Protein AF-A0A6I3DH84-F1 (afdb_monomer_lite)

Radius of gyration: 15.91 Å; chains: 1; bounding box: 36×20×44 Å

Secondary structure (DSSP, 8-state):
---THHHHHHHHHHHHHHHHHTTTT-GGG-SSTT-TTS--HHHHHHHHHHHHHHHHHHHHHHHHHHHHHHHH-

Sequence (73 aa):
MNNNSAAMLATVALAGLGALLLGFFDVGSCVVPDAEGFTTCQDIAHQRTWAAWILGIVAVAGFSVSIIRKRRR

Foldseek 3Di:
DDCCVLVVQLVVLVVQLVCLVVCVLPLVVDPDAPDPPDDGSVVSVVCSVVSNVVSVCSNVVSVVVVVVVVVVD

pLDDT: mean 83.83, std 9.55, range [40.75, 94.75]

Structure (mmCIF, N/CA/C/O backbone):
data_AF-A0A6I3DH84-F1
#
_entry.id   AF-A0A6I3DH84-F1
#
loop_
_atom_site.group_PDB
_atom_site.id
_atom_site.type_symbol
_atom_site.label_atom_id
_atom_site.label_alt_id
_atom_site.label_comp_id
_atom_site.label_asym_id
_atom_site.label_entity_id
_atom_site.label_seq_id
_atom_site.pdbx_PDB_ins_code
_atom_site.Cartn_x
_atom_site.Cartn_y
_atom_site.Cartn_z
_atom_site.occupancy
_atom_site.B_iso_or_equiv
_atom_site.auth_seq_id
_atom_site.auth_comp_id
_atom_site.auth_asym_id
_atom_site.auth_atom_id
_atom_site.pdbx_PDB_model_num
ATOM 1 N N . MET A 1 1 ? -9.331 13.663 24.596 1.00 40.75 1 MET A N 1
ATOM 2 C CA . MET A 1 1 ? -9.217 14.284 23.255 1.00 40.75 1 MET A CA 1
ATOM 3 C C . MET A 1 1 ? -9.756 13.329 22.195 1.00 40.75 1 MET A C 1
ATOM 5 O O . MET A 1 1 ? -9.385 12.162 22.216 1.00 40.75 1 MET A O 1
ATOM 9 N N . ASN A 1 2 ? -10.659 13.784 21.318 1.00 55.78 2 ASN A N 1
ATOM 10 C CA . ASN A 1 2 ? -11.146 12.993 20.181 1.00 55.78 2 ASN A CA 1
ATOM 11 C C . ASN A 1 2 ? -10.067 12.995 19.089 1.00 55.78 2 ASN A C 1
ATOM 13 O O . ASN A 1 2 ? -9.663 14.053 18.620 1.00 55.78 2 ASN A O 1
ATOM 17 N N . ASN A 1 3 ? -9.549 11.827 18.736 1.00 62.75 3 ASN A N 1
ATOM 18 C CA . ASN A 1 3 ? -8.466 11.652 17.774 1.00 62.75 3 ASN A CA 1
ATOM 19 C C . ASN A 1 3 ? -9.036 11.318 16.392 1.00 62.75 3 ASN A C 1
ATOM 21 O O . ASN A 1 3 ? -9.145 10.159 15.995 1.00 62.75 3 ASN A O 1
ATOM 25 N N . ASN A 1 4 ? -9.366 12.380 15.658 1.00 69.19 4 ASN A N 1
ATOM 26 C CA . ASN A 1 4 ? -9.893 12.357 14.287 1.00 69.19 4 ASN A CA 1
ATOM 27 C C . ASN A 1 4 ? -8.847 11.858 13.268 1.00 69.19 4 ASN A C 1
ATOM 29 O O . ASN A 1 4 ? -9.187 11.472 12.152 1.00 69.19 4 ASN A O 1
ATOM 33 N N . SER A 1 5 ? -7.569 11.857 13.664 1.00 81.25 5 SER A N 1
ATOM 34 C CA . SER A 1 5 ? -6.421 11.496 12.826 1.00 81.25 5 SER A CA 1
ATOM 35 C C . SER A 1 5 ? -6.525 10.080 12.240 1.00 81.25 5 SER A C 1
ATOM 37 O O . SER A 1 5 ? -6.172 9.878 11.084 1.00 81.25 5 SER A O 1
ATOM 39 N N . ALA A 1 6 ? -7.112 9.118 12.966 1.00 83.31 6 ALA A N 1
ATOM 40 C CA . ALA A 1 6 ? -7.269 7.746 12.470 1.00 83.31 6 ALA A CA 1
ATOM 41 C C . ALA A 1 6 ? -8.224 7.644 11.265 1.00 83.31 6 ALA A C 1
ATOM 43 O O . ALA A 1 6 ? -7.965 6.883 10.337 1.00 83.31 6 ALA A O 1
ATOM 44 N N . ALA A 1 7 ? -9.306 8.429 11.250 1.00 84.94 7 ALA A N 1
ATOM 45 C CA . ALA A 1 7 ? -10.239 8.462 10.123 1.00 84.94 7 ALA A CA 1
ATOM 46 C C . ALA A 1 7 ? -9.631 9.179 8.904 1.00 84.94 7 ALA A C 1
ATOM 48 O O . ALA A 1 7 ? -9.854 8.776 7.763 1.00 84.94 7 ALA A O 1
ATOM 49 N N . MET A 1 8 ? -8.815 10.209 9.139 1.00 90.00 8 MET A N 1
ATOM 50 C CA . MET A 1 8 ? -8.078 10.896 8.076 1.00 90.00 8 MET A CA 1
ATOM 51 C C . MET A 1 8 ? -7.036 9.973 7.426 1.00 90.00 8 MET A C 1
ATOM 53 O O . MET A 1 8 ? -6.983 9.862 6.208 1.00 90.00 8 MET A O 1
ATOM 57 N N . LEU A 1 9 ? -6.263 9.233 8.223 1.00 89.75 9 LEU A N 1
ATOM 58 C CA . LEU A 1 9 ? -5.308 8.254 7.695 1.00 89.75 9 LEU A CA 1
ATOM 59 C C . LEU A 1 9 ? -6.004 7.128 6.921 1.00 89.75 9 LEU A C 1
ATOM 61 O O . LEU A 1 9 ? -5.538 6.741 5.852 1.00 89.75 9 LEU A O 1
ATOM 65 N N . ALA A 1 10 ? -7.147 6.644 7.415 1.00 89.88 10 ALA A N 1
ATOM 66 C CA . ALA A 1 10 ? -7.923 5.611 6.733 1.00 89.88 10 ALA A CA 1
ATOM 67 C C . ALA A 1 10 ? -8.430 6.066 5.357 1.00 89.88 10 ALA A C 1
ATOM 69 O O . ALA A 1 10 ? -8.404 5.294 4.403 1.00 89.88 10 ALA A O 1
ATOM 70 N N . THR A 1 11 ? -8.872 7.321 5.243 1.00 91.06 11 THR A N 1
ATOM 71 C CA . THR A 1 11 ? -9.362 7.878 3.972 1.00 91.06 11 THR A CA 1
ATOM 72 C C . THR A 1 11 ? -8.237 8.094 2.962 1.00 91.06 11 THR A C 1
ATOM 74 O O . THR A 1 11 ? -8.409 7.739 1.798 1.00 91.06 11 THR A O 1
ATOM 77 N N . VAL A 1 12 ? -7.063 8.569 3.393 1.00 92.88 12 VAL A N 1
ATOM 78 C CA . VAL A 1 12 ? -5.870 8.656 2.527 1.00 92.88 12 VAL A CA 1
ATOM 79 C C . VAL A 1 12 ? -5.427 7.266 2.060 1.00 92.88 12 VAL A C 1
ATOM 81 O O . VAL A 1 12 ? -5.168 7.068 0.874 1.00 92.88 12 VAL A O 1
ATOM 84 N N . ALA A 1 13 ? -5.400 6.281 2.963 1.00 92.06 13 ALA A N 1
ATOM 85 C CA . ALA A 1 13 ? -5.051 4.907 2.612 1.00 92.06 13 ALA A CA 1
ATOM 86 C C . ALA A 1 13 ? -6.040 4.298 1.602 1.00 92.06 13 ALA A C 1
ATOM 88 O O . ALA A 1 13 ? -5.632 3.640 0.646 1.00 92.06 13 ALA A O 1
ATOM 89 N N . LEU A 1 14 ? -7.336 4.577 1.768 1.00 91.62 14 LEU A N 1
ATOM 90 C CA . LEU A 1 14 ? -8.383 4.130 0.852 1.00 91.62 14 LEU A CA 1
ATOM 91 C C . LEU A 1 14 ? -8.263 4.783 -0.534 1.00 91.62 14 LEU A C 1
ATOM 93 O O . LEU A 1 14 ? -8.436 4.097 -1.539 1.00 91.62 14 LEU A O 1
ATOM 97 N N . ALA A 1 15 ? -7.899 6.066 -0.609 1.00 94.44 15 ALA A N 1
ATOM 98 C CA . ALA A 1 15 ? -7.601 6.726 -1.882 1.00 94.44 15 ALA A CA 1
ATOM 99 C C . ALA A 1 15 ? -6.389 6.086 -2.588 1.00 94.44 15 ALA A C 1
ATOM 101 O O . ALA A 1 15 ? -6.447 5.820 -3.789 1.00 94.44 15 ALA A O 1
ATOM 102 N N . GLY A 1 16 ? -5.327 5.764 -1.840 1.00 91.19 16 GLY A N 1
ATOM 103 C CA . GLY A 1 16 ? -4.160 5.046 -2.364 1.00 91.19 16 GLY A CA 1
ATOM 104 C C . GLY A 1 16 ? -4.504 3.656 -2.912 1.00 91.19 16 GLY A C 1
ATOM 105 O O . GLY A 1 16 ? -4.051 3.293 -3.997 1.00 91.19 16 GLY A O 1
ATOM 106 N N . LEU A 1 17 ? -5.364 2.901 -2.217 1.00 92.25 17 LEU A N 1
ATOM 107 C CA . LEU A 1 17 ? -5.890 1.625 -2.724 1.00 92.25 17 LEU A CA 1
ATOM 108 C C . LEU A 1 17 ? -6.687 1.806 -4.014 1.00 92.25 17 LEU A C 1
ATOM 110 O O . LEU A 1 17 ? -6.526 1.017 -4.940 1.00 92.25 17 LEU A O 1
ATOM 114 N N . GLY A 1 18 ? -7.522 2.846 -4.090 1.00 90.81 18 GLY A N 1
ATOM 115 C CA . GLY A 1 18 ? -8.271 3.179 -5.300 1.00 90.81 18 GLY A CA 1
ATOM 116 C C . GLY A 1 18 ? -7.347 3.406 -6.496 1.00 90.81 18 GLY A C 1
ATOM 117 O O . GLY A 1 18 ? -7.544 2.803 -7.547 1.00 90.81 18 GLY A O 1
ATOM 118 N N . ALA A 1 19 ? -6.285 4.193 -6.318 1.00 89.50 19 ALA A N 1
ATOM 119 C CA . ALA A 1 19 ? -5.282 4.408 -7.359 1.00 89.50 19 ALA A CA 1
ATOM 120 C C . ALA A 1 19 ? -4.581 3.100 -7.781 1.00 89.50 19 ALA A C 1
ATOM 122 O O . ALA A 1 19 ? -4.387 2.859 -8.974 1.00 89.50 19 ALA A O 1
ATOM 123 N N . LEU A 1 20 ? -4.262 2.210 -6.831 1.00 87.38 20 LEU A N 1
ATOM 124 C CA . LEU A 1 20 ? -3.721 0.885 -7.151 1.00 87.38 20 LEU A CA 1
ATOM 125 C C . LEU A 1 20 ? -4.694 0.034 -7.973 1.00 87.38 20 LEU A C 1
ATOM 127 O O . LEU A 1 20 ? -4.263 -0.610 -8.932 1.00 87.38 20 LEU A O 1
ATOM 131 N N . LEU A 1 21 ? -5.976 0.014 -7.601 1.00 88.31 21 LEU A N 1
ATOM 132 C CA . LEU A 1 21 ? -7.015 -0.771 -8.274 1.00 88.31 21 LEU A CA 1
ATOM 133 C C . LEU A 1 21 ? -7.289 -0.275 -9.695 1.00 88.31 21 LEU A C 1
ATOM 135 O O . LEU A 1 21 ? -7.527 -1.087 -10.583 1.00 88.31 21 LEU A O 1
ATOM 139 N N . LEU A 1 22 ? -7.205 1.036 -9.916 1.00 89.56 22 LEU A N 1
ATOM 140 C CA . LEU A 1 22 ? -7.374 1.653 -11.233 1.00 89.56 22 LEU A CA 1
ATOM 141 C C . LEU A 1 22 ? -6.159 1.472 -12.160 1.00 89.56 22 LEU A C 1
ATOM 143 O O . LEU A 1 22 ? -6.182 1.964 -13.282 1.00 89.56 22 LEU A O 1
ATOM 147 N N . GLY A 1 23 ? -5.096 0.792 -11.716 1.00 83.19 23 GLY A N 1
ATOM 148 C CA . GLY A 1 23 ? -3.901 0.565 -12.538 1.00 83.19 23 GLY A CA 1
ATOM 149 C C . GLY A 1 23 ? -3.005 1.798 -12.687 1.00 83.19 23 GLY A C 1
ATOM 150 O O . GLY A 1 23 ? -2.148 1.833 -13.567 1.00 83.19 23 GLY A O 1
ATOM 151 N N . PHE A 1 24 ? -3.160 2.800 -11.811 1.00 82.69 24 PHE A N 1
ATOM 152 C CA . PHE A 1 24 ? -2.323 4.005 -11.833 1.00 82.69 24 PHE A CA 1
ATOM 153 C C . PHE A 1 24 ? -0.840 3.682 -11.585 1.00 82.69 24 PHE A C 1
ATOM 155 O O . PHE A 1 24 ? 0.041 4.320 -12.145 1.00 82.69 24 PHE A O 1
ATOM 162 N N . PHE A 1 25 ? -0.572 2.656 -10.774 1.00 79.69 25 PHE A N 1
ATOM 163 C CA . PHE A 1 25 ? 0.773 2.160 -10.461 1.00 79.69 25 PHE A CA 1
ATOM 164 C C . PHE A 1 25 ? 1.135 0.887 -11.246 1.00 79.69 25 PHE A C 1
ATOM 166 O O . PHE A 1 25 ? 1.875 0.048 -10.736 1.00 79.69 25 PHE A O 1
ATOM 173 N N . ASP A 1 26 ? 0.549 0.681 -12.428 1.00 81.50 26 ASP A N 1
ATOM 174 C CA . ASP A 1 26 ? 0.862 -0.473 -13.274 1.00 81.50 26 ASP A CA 1
ATOM 175 C C . ASP A 1 26 ? 2.003 -0.177 -14.256 1.00 81.50 26 ASP A C 1
ATOM 177 O O . ASP A 1 26 ? 2.145 0.937 -14.758 1.00 81.50 26 ASP A O 1
ATOM 181 N N . VAL A 1 27 ? 2.788 -1.206 -14.573 1.00 76.38 27 VAL A N 1
ATOM 182 C CA . VAL A 1 27 ? 3.911 -1.124 -15.519 1.00 76.38 27 VAL A CA 1
ATOM 183 C C . VAL A 1 27 ? 3.429 -0.796 -16.931 1.00 76.38 27 VAL A C 1
ATOM 185 O O . VAL A 1 27 ? 4.132 -0.115 -17.671 1.00 76.38 27 VAL A O 1
ATOM 188 N N . GLY A 1 28 ? 2.215 -1.225 -17.296 1.00 76.50 28 GLY A N 1
ATOM 189 C CA . GLY A 1 28 ? 1.591 -0.887 -18.578 1.00 76.50 28 GLY A CA 1
ATOM 190 C C . GLY A 1 28 ? 1.206 0.591 -18.719 1.00 76.50 28 GLY A C 1
ATOM 191 O O . GLY A 1 28 ? 1.070 1.080 -19.837 1.00 76.50 28 GLY A O 1
ATOM 192 N N . SER A 1 29 ? 1.077 1.313 -17.602 1.00 77.12 29 SER A N 1
ATOM 193 C CA . SER A 1 29 ? 0.772 2.751 -17.572 1.00 77.12 29 SER A CA 1
ATOM 194 C C . SER A 1 29 ? 2.031 3.627 -17.645 1.00 77.12 29 SER A C 1
ATOM 196 O O . SER A 1 29 ? 1.933 4.854 -17.697 1.00 77.12 29 SER A O 1
ATOM 198 N N . CYS A 1 30 ? 3.224 3.024 -17.656 1.00 79.25 30 CYS A N 1
ATOM 199 C CA . CYS A 1 30 ? 4.478 3.753 -17.780 1.00 79.25 30 CYS A CA 1
ATOM 200 C C . CYS A 1 30 ? 4.740 4.193 -19.224 1.00 79.25 30 CYS A C 1
ATOM 202 O O . CYS A 1 30 ? 5.138 3.402 -20.073 1.00 79.25 30 CYS A O 1
ATOM 204 N N . VAL A 1 31 ? 4.569 5.490 -19.483 1.00 78.81 31 VAL A N 1
ATOM 205 C CA . VAL A 1 31 ? 4.887 6.122 -20.777 1.00 78.81 31 VAL A CA 1
ATOM 206 C C . VAL A 1 31 ? 6.375 6.437 -20.952 1.00 78.81 31 VAL A C 1
ATOM 208 O O . VAL A 1 31 ? 6.855 6.467 -22.082 1.00 78.81 31 VAL A O 1
ATOM 211 N N . VAL A 1 32 ? 7.109 6.653 -19.856 1.00 76.31 32 VAL A N 1
ATOM 212 C CA . VAL A 1 32 ? 8.557 6.909 -19.871 1.00 76.31 32 VAL A CA 1
ATOM 213 C C . VAL A 1 32 ? 9.220 5.985 -18.850 1.00 76.31 32 VAL A C 1
ATOM 215 O O . VAL A 1 32 ? 9.075 6.225 -17.649 1.00 76.31 32 VAL A O 1
ATOM 218 N N . PRO A 1 33 ? 9.905 4.914 -19.284 1.00 66.88 33 PRO A N 1
ATOM 219 C CA . PRO A 1 33 ? 10.723 4.125 -18.378 1.00 66.88 33 PRO A CA 1
ATOM 220 C C . PRO A 1 33 ? 11.904 4.989 -17.916 1.00 66.88 33 PRO A C 1
ATOM 222 O O . PRO A 1 33 ? 12.601 5.577 -18.738 1.00 66.88 33 PRO A O 1
ATOM 225 N N . ASP A 1 34 ? 12.096 5.083 -16.602 1.00 68.88 34 ASP A N 1
ATOM 226 C CA . ASP A 1 34 ? 13.309 5.628 -15.976 1.00 68.88 34 ASP A CA 1
ATOM 227 C C . ASP A 1 34 ? 13.564 7.127 -16.211 1.00 68.88 34 ASP A C 1
ATOM 229 O O . ASP A 1 34 ? 14.673 7.557 -16.528 1.00 68.88 34 ASP A O 1
ATOM 233 N N . ALA A 1 35 ? 12.532 7.951 -16.005 1.00 76.00 35 ALA A N 1
ATOM 234 C CA . ALA A 1 35 ? 12.708 9.399 -15.917 1.00 76.00 35 ALA A CA 1
ATOM 235 C C . ALA A 1 35 ? 13.666 9.761 -14.7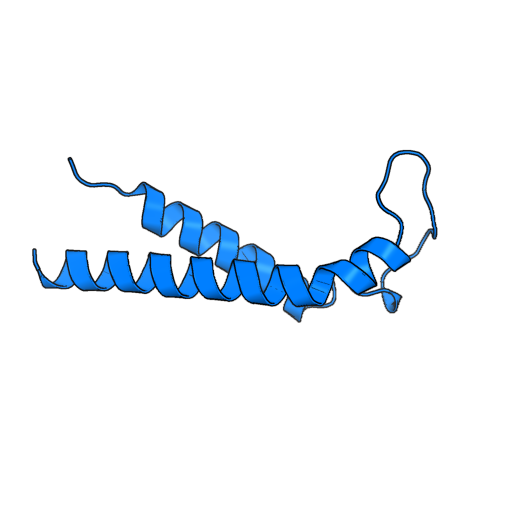62 1.00 76.00 35 ALA A C 1
ATOM 237 O O . ALA A 1 35 ? 13.426 9.393 -13.609 1.00 76.00 35 ALA A O 1
ATOM 238 N N . GLU A 1 36 ? 14.740 10.499 -15.065 1.00 78.06 36 GLU A N 1
ATOM 239 C CA . GLU A 1 36 ? 15.735 10.914 -14.069 1.00 78.06 36 GLU A CA 1
ATOM 240 C C . GLU A 1 36 ? 15.074 11.631 -12.878 1.00 78.06 36 GLU A C 1
ATOM 242 O O . GLU A 1 36 ? 14.288 12.565 -13.043 1.00 78.06 36 GLU A O 1
ATOM 247 N N . GLY A 1 37 ? 15.387 11.180 -11.658 1.00 79.56 37 GLY A N 1
ATOM 248 C CA . GLY A 1 37 ? 14.831 11.729 -10.415 1.00 79.56 37 GLY A CA 1
ATOM 249 C C . GLY A 1 37 ? 13.483 11.143 -9.977 1.00 79.56 37 GLY A C 1
ATOM 250 O O . GLY A 1 37 ? 13.002 11.496 -8.900 1.00 79.56 37 GLY A O 1
ATOM 251 N N . PHE A 1 38 ? 12.893 10.227 -10.750 1.00 80.62 38 PHE A N 1
ATOM 252 C CA . PHE A 1 38 ? 11.692 9.479 -10.375 1.00 80.62 38 PHE A CA 1
ATOM 253 C C . PHE A 1 38 ? 12.006 7.997 -10.140 1.00 80.62 38 PHE A C 1
ATOM 255 O O . PHE A 1 38 ? 13.026 7.474 -10.585 1.00 80.62 38 PHE A O 1
ATOM 262 N N . THR A 1 39 ? 11.133 7.312 -9.397 1.00 79.31 39 THR A N 1
ATOM 263 C CA . THR A 1 39 ? 11.290 5.874 -9.149 1.00 79.31 39 THR A CA 1
ATOM 264 C C . THR A 1 39 ? 11.061 5.098 -10.449 1.00 79.31 39 THR A C 1
ATOM 266 O O . THR A 1 39 ? 10.170 5.445 -11.230 1.00 79.31 39 THR A O 1
ATOM 269 N N . THR A 1 40 ? 11.851 4.049 -10.679 1.00 82.62 40 THR A N 1
ATOM 270 C CA . THR A 1 40 ? 11.750 3.250 -11.906 1.00 82.62 40 THR A CA 1
ATOM 271 C C . THR A 1 40 ? 10.419 2.504 -11.965 1.00 82.62 40 THR A C 1
ATOM 273 O O . THR A 1 40 ? 9.848 2.112 -10.943 1.00 82.62 40 THR A O 1
ATOM 276 N N . CYS A 1 41 ? 9.921 2.246 -13.173 1.00 82.31 41 CYS A N 1
ATOM 277 C CA . CYS A 1 41 ? 8.680 1.486 -13.352 1.00 82.31 41 CYS A CA 1
ATOM 278 C C . CYS A 1 41 ? 8.785 0.055 -12.799 1.00 82.31 41 CYS A C 1
ATOM 280 O O . CYS A 1 41 ? 7.799 -0.504 -12.317 1.00 82.31 41 CYS A O 1
ATOM 282 N N . GLN A 1 42 ? 9.990 -0.518 -12.821 1.00 80.69 42 GLN A N 1
ATOM 283 C CA . GLN A 1 42 ? 10.277 -1.828 -12.237 1.00 80.69 42 GLN A CA 1
ATOM 284 C C . GLN A 1 42 ? 10.181 -1.799 -10.705 1.00 80.69 42 GLN A C 1
ATOM 286 O O . GLN A 1 42 ? 9.584 -2.698 -10.109 1.00 80.69 42 GLN A O 1
ATOM 291 N N . ASP A 1 43 ? 10.682 -0.739 -10.066 1.00 83.88 43 ASP A N 1
ATOM 292 C CA . ASP A 1 43 ? 10.567 -0.574 -8.615 1.00 83.88 43 ASP A CA 1
ATOM 293 C C . ASP A 1 43 ? 9.108 -0.427 -8.179 1.00 83.88 43 ASP A C 1
ATOM 295 O O . ASP A 1 43 ? 8.695 -1.042 -7.194 1.00 83.88 43 ASP A O 1
ATOM 299 N N . ILE A 1 44 ? 8.296 0.325 -8.936 1.00 82.25 44 ILE A N 1
ATOM 300 C CA . ILE A 1 44 ? 6.853 0.444 -8.671 1.00 82.2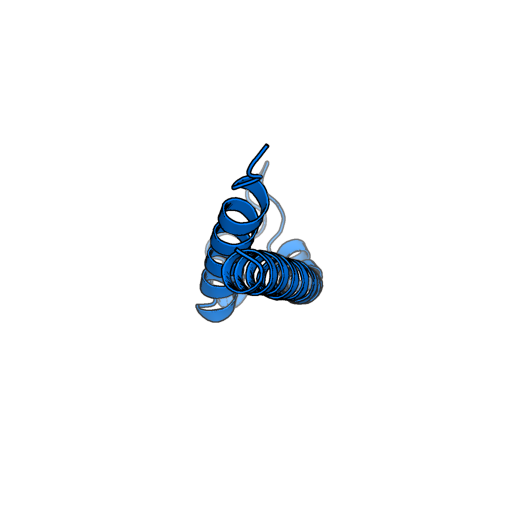5 44 ILE A CA 1
ATOM 301 C C . ILE A 1 44 ? 6.187 -0.928 -8.760 1.00 82.25 44 ILE A C 1
ATOM 303 O O . ILE A 1 44 ? 5.432 -1.297 -7.860 1.00 82.25 44 ILE A O 1
ATOM 307 N N . ALA A 1 45 ? 6.482 -1.703 -9.808 1.00 82.62 45 ALA A N 1
ATOM 308 C CA . ALA A 1 45 ? 5.905 -3.031 -9.991 1.00 82.62 45 ALA A CA 1
ATOM 309 C C . ALA A 1 45 ? 6.225 -3.960 -8.810 1.00 82.62 45 ALA A C 1
ATOM 311 O O . ALA A 1 45 ? 5.348 -4.681 -8.328 1.00 82.62 45 ALA A O 1
ATOM 312 N N . HIS A 1 46 ? 7.455 -3.898 -8.292 1.00 85.00 46 HIS A N 1
ATOM 313 C CA . HIS A 1 46 ? 7.863 -4.688 -7.135 1.00 85.00 46 HIS A CA 1
ATOM 314 C C . HIS A 1 46 ? 7.193 -4.217 -5.831 1.00 85.00 46 HIS A C 1
ATOM 316 O O . HIS A 1 46 ? 6.751 -5.029 -5.012 1.00 85.00 46 HIS A O 1
ATOM 322 N N . GLN A 1 47 ? 7.074 -2.902 -5.637 1.00 87.75 47 GLN A N 1
ATOM 323 C CA . GLN A 1 47 ? 6.542 -2.316 -4.404 1.00 87.75 47 GLN A CA 1
ATOM 324 C C . GLN A 1 47 ? 5.010 -2.290 -4.346 1.00 87.75 47 GLN A C 1
ATOM 326 O O . GLN A 1 47 ? 4.443 -2.244 -3.252 1.00 87.75 47 GLN A O 1
ATOM 331 N N . ARG A 1 48 ? 4.319 -2.373 -5.489 1.00 86.69 48 ARG A N 1
ATOM 332 C CA . ARG A 1 48 ? 2.854 -2.287 -5.586 1.00 86.69 48 ARG A CA 1
ATOM 333 C C . ARG A 1 48 ? 2.146 -3.289 -4.679 1.00 86.69 48 ARG A C 1
ATOM 335 O O . ARG A 1 48 ? 1.195 -2.928 -3.990 1.00 86.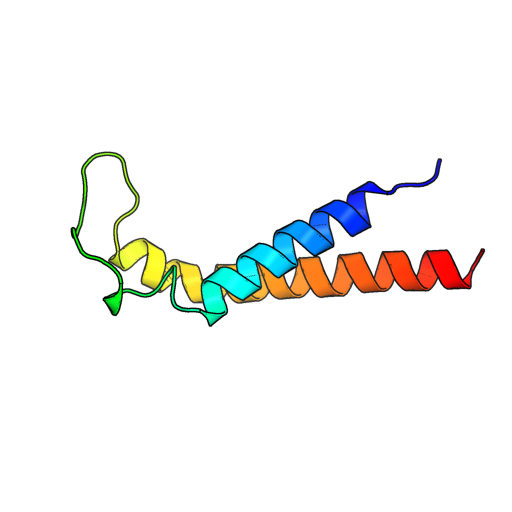69 48 ARG A O 1
ATOM 342 N N . THR A 1 49 ? 2.609 -4.536 -4.643 1.00 88.00 49 THR A N 1
ATOM 343 C CA . THR A 1 49 ? 1.978 -5.590 -3.836 1.00 88.00 49 THR A CA 1
ATOM 344 C C . THR A 1 49 ? 2.063 -5.268 -2.345 1.00 88.00 49 THR A C 1
ATOM 346 O O . THR A 1 49 ? 1.063 -5.340 -1.633 1.00 88.00 49 THR A O 1
ATOM 349 N N . TRP A 1 50 ? 3.236 -4.844 -1.874 1.00 90.94 50 TRP A N 1
ATOM 350 C CA . TRP A 1 50 ? 3.440 -4.442 -0.481 1.00 90.94 50 TRP A CA 1
ATOM 351 C C . TRP A 1 50 ? 2.659 -3.177 -0.130 1.00 90.94 50 TRP A C 1
ATOM 353 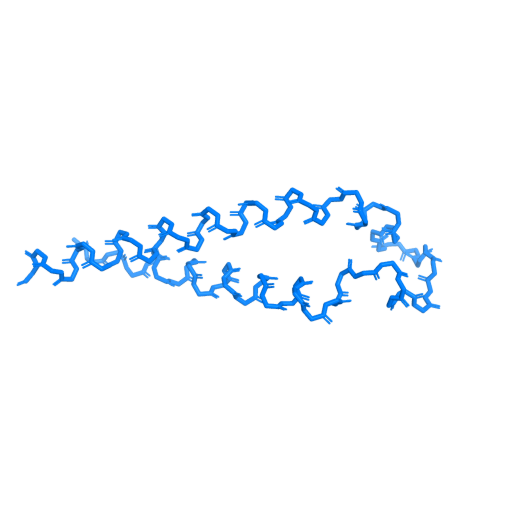O O . TRP A 1 50 ? 2.032 -3.120 0.928 1.00 90.94 50 TRP A O 1
ATOM 363 N N . ALA A 1 51 ? 2.620 -2.200 -1.038 1.00 89.50 51 ALA A N 1
ATOM 364 C CA . ALA A 1 51 ? 1.820 -0.994 -0.878 1.00 89.50 51 ALA A CA 1
ATOM 365 C C . ALA A 1 51 ? 0.327 -1.327 -0.728 1.00 89.50 51 ALA A C 1
ATOM 367 O O . ALA A 1 51 ?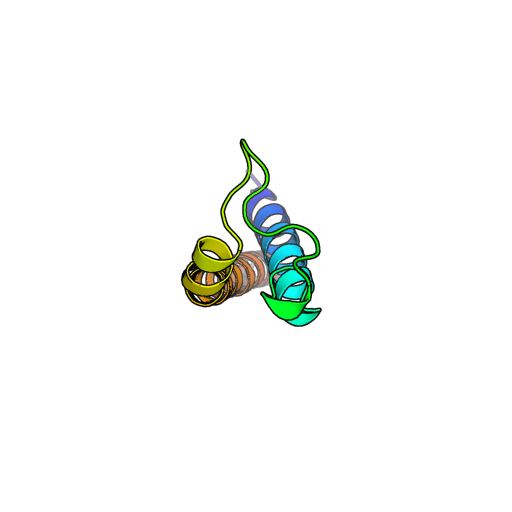 -0.320 -0.802 0.176 1.00 89.50 51 ALA A O 1
ATOM 368 N N . ALA A 1 52 ? -0.208 -2.247 -1.540 1.00 91.06 52 ALA A N 1
ATOM 369 C CA . ALA A 1 52 ? -1.595 -2.702 -1.431 1.00 91.06 52 ALA A CA 1
ATOM 370 C C . ALA A 1 52 ? -1.896 -3.288 -0.045 1.00 91.06 52 ALA A C 1
ATOM 372 O O . ALA A 1 52 ? -2.890 -2.919 0.582 1.00 91.06 52 ALA A O 1
ATOM 373 N N . TRP A 1 53 ? -1.021 -4.162 0.459 1.00 92.94 53 TRP A N 1
ATOM 374 C CA . TRP A 1 53 ? -1.184 -4.769 1.780 1.00 92.94 53 TRP A CA 1
ATOM 375 C C . TRP A 1 53 ? -1.146 -3.735 2.903 1.00 92.94 53 TRP A C 1
ATOM 377 O O . TRP A 1 53 ? -2.027 -3.730 3.764 1.00 92.94 53 TRP A O 1
ATOM 387 N N . ILE A 1 54 ? -0.166 -2.831 2.882 1.00 94.75 54 ILE A N 1
ATOM 388 C CA . ILE A 1 54 ? -0.008 -1.800 3.913 1.00 94.75 54 ILE A CA 1
ATOM 389 C C . ILE A 1 54 ? -1.208 -0.849 3.905 1.00 94.75 54 ILE A C 1
ATOM 391 O O . ILE A 1 54 ? -1.822 -0.626 4.950 1.00 94.75 54 ILE A O 1
ATOM 395 N N . LEU A 1 55 ? -1.582 -0.323 2.736 1.00 92.75 55 LEU A N 1
ATOM 396 C CA . LEU A 1 55 ? -2.724 0.582 2.603 1.00 92.75 55 LEU A CA 1
ATOM 397 C C . LEU A 1 55 ? -4.033 -0.114 3.006 1.00 92.75 55 LEU A C 1
ATOM 399 O O . LEU A 1 55 ? -4.854 0.485 3.699 1.00 92.75 55 LEU A O 1
ATOM 403 N N . GLY A 1 56 ? -4.194 -1.392 2.651 1.00 92.62 56 GLY A N 1
ATOM 404 C CA . GLY A 1 56 ? -5.310 -2.241 3.071 1.00 92.62 56 GLY A CA 1
ATOM 405 C C . GLY A 1 56 ? -5.435 -2.331 4.588 1.00 92.62 56 GLY A C 1
ATOM 406 O O . GLY A 1 56 ? -6.487 -2.020 5.149 1.00 92.62 56 GLY A O 1
ATOM 407 N N . ILE A 1 57 ? -4.345 -2.699 5.264 1.00 94.06 57 ILE A N 1
ATOM 408 C CA . ILE A 1 57 ? -4.305 -2.833 6.725 1.00 94.06 57 ILE A CA 1
ATOM 409 C C . ILE A 1 57 ? -4.605 -1.493 7.399 1.00 94.06 57 ILE A C 1
ATOM 411 O O . ILE A 1 57 ? -5.426 -1.440 8.315 1.00 94.06 57 ILE A O 1
ATOM 415 N N . VAL A 1 58 ? -3.985 -0.403 6.937 1.00 93.12 58 VAL A N 1
ATOM 416 C CA . VAL A 1 58 ? -4.187 0.934 7.516 1.00 93.12 58 VAL A CA 1
ATOM 417 C C . VAL A 1 58 ? -5.633 1.398 7.341 1.00 93.12 58 VAL A C 1
ATOM 419 O O . VAL A 1 58 ? -6.228 1.897 8.300 1.00 93.12 58 VAL A O 1
ATOM 422 N N . ALA A 1 59 ? -6.226 1.196 6.161 1.00 92.19 59 ALA A N 1
ATOM 423 C CA . ALA A 1 59 ? -7.621 1.539 5.907 1.00 92.19 59 ALA A CA 1
ATOM 424 C C . ALA A 1 59 ? -8.562 0.748 6.830 1.00 92.19 59 ALA A C 1
ATOM 426 O O . ALA A 1 59 ? -9.359 1.346 7.559 1.00 92.19 59 ALA A O 1
ATOM 427 N N . VAL A 1 60 ? -8.434 -0.584 6.866 1.00 93.06 60 VAL A N 1
ATOM 428 C CA . VAL A 1 60 ? -9.287 -1.452 7.695 1.00 93.06 60 VAL A CA 1
ATOM 429 C C . VAL A 1 60 ? -9.133 -1.121 9.178 1.00 93.06 60 VAL A C 1
ATOM 431 O O . VAL A 1 60 ? -10.138 -0.935 9.866 1.00 93.06 60 VAL A O 1
ATOM 434 N N . ALA A 1 61 ? -7.904 -0.993 9.681 1.00 91.75 61 ALA A N 1
ATOM 435 C CA . ALA A 1 61 ? -7.648 -0.677 11.083 1.00 91.75 61 ALA A CA 1
ATOM 436 C C . ALA A 1 61 ? -8.190 0.710 11.461 1.00 91.75 61 ALA A C 1
ATOM 438 O O . ALA A 1 61 ? -8.881 0.851 12.473 1.00 91.75 61 ALA A O 1
ATOM 439 N N . GLY A 1 62 ? -7.938 1.728 10.634 1.00 88.94 62 GLY A N 1
ATOM 440 C CA . GLY A 1 62 ? -8.390 3.095 10.883 1.00 88.94 62 GLY A CA 1
ATOM 441 C C . GLY A 1 62 ? -9.917 3.228 10.892 1.00 88.94 62 GLY A C 1
ATOM 442 O O . GLY A 1 62 ? -10.473 3.828 11.820 1.00 88.94 62 GLY A O 1
ATOM 443 N N . PHE A 1 63 ? -10.618 2.603 9.936 1.00 89.06 63 PHE A N 1
ATOM 444 C CA . PHE A 1 63 ? -12.085 2.558 9.940 1.00 89.06 63 PHE A CA 1
ATOM 445 C C . PHE A 1 63 ? -12.637 1.737 11.105 1.00 89.06 63 PHE A C 1
ATOM 447 O O . PHE A 1 63 ? -13.564 2.195 11.772 1.00 89.06 63 PHE A O 1
ATOM 454 N N . SER A 1 64 ? -12.048 0.577 11.409 1.00 89.75 64 SER A N 1
ATOM 455 C CA . SER A 1 64 ? -12.478 -0.265 12.534 1.00 89.75 64 SER A CA 1
ATOM 456 C C . SER A 1 64 ? -12.400 0.497 13.857 1.00 89.75 64 SER A C 1
ATOM 458 O O . SER A 1 64 ? -13.379 0.555 14.601 1.00 89.75 64 SER A O 1
ATOM 460 N N . VAL A 1 65 ? -11.273 1.163 14.126 1.00 89.25 65 VAL A N 1
ATOM 461 C CA . VAL A 1 65 ? -11.090 1.985 15.332 1.00 89.25 65 VAL A CA 1
ATOM 462 C C . VAL A 1 65 ? -12.089 3.143 15.369 1.00 89.25 65 VAL A C 1
ATOM 464 O O . VAL A 1 65 ? -12.685 3.401 16.418 1.00 89.25 65 VAL A O 1
ATOM 467 N N . SER A 1 66 ? -12.302 3.825 14.241 1.00 85.19 66 SER A N 1
ATOM 468 C CA . SER A 1 66 ? -13.267 4.925 14.132 1.00 85.19 66 SER A CA 1
ATOM 469 C C . SER A 1 66 ? -14.698 4.465 14.446 1.00 85.19 66 SER A C 1
ATOM 471 O O . SER A 1 66 ? -15.379 5.067 15.279 1.00 85.19 66 SER A O 1
ATOM 473 N N . ILE A 1 67 ? -15.133 3.347 13.857 1.00 86.69 67 ILE A N 1
ATOM 474 C CA . ILE A 1 67 ? -16.475 2.782 14.049 1.00 86.69 67 ILE A CA 1
ATOM 475 C C . ILE A 1 67 ? -16.669 2.297 15.487 1.00 86.69 67 ILE A C 1
ATOM 477 O O . ILE A 1 67 ? -17.689 2.610 16.102 1.00 86.69 67 ILE A O 1
ATOM 481 N N . ILE A 1 68 ? -15.698 1.570 16.052 1.00 88.94 68 ILE A N 1
ATOM 482 C CA . ILE A 1 68 ? -15.771 1.081 17.438 1.00 88.94 68 ILE A CA 1
ATOM 483 C C . ILE A 1 68 ? -15.878 2.257 18.411 1.00 88.94 68 ILE A C 1
ATOM 485 O O . ILE A 1 68 ? -16.704 2.225 19.322 1.00 88.94 68 ILE A O 1
ATOM 489 N N . ARG A 1 69 ?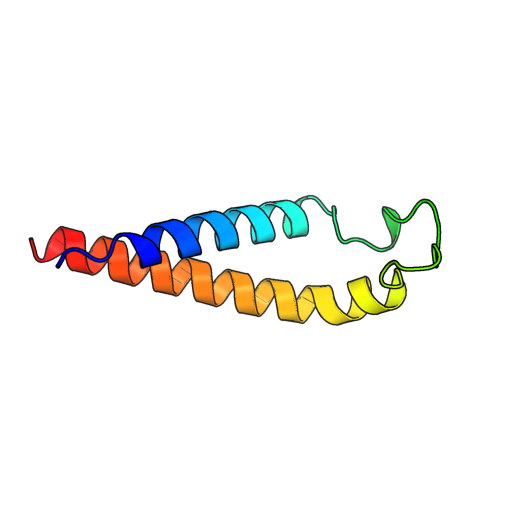 -15.091 3.320 18.212 1.00 83.75 69 ARG A N 1
ATOM 490 C CA . ARG A 1 69 ? -15.180 4.530 19.043 1.00 83.75 69 ARG A CA 1
ATOM 491 C C . ARG A 1 69 ? -16.518 5.239 18.889 1.00 83.75 69 ARG A C 1
ATOM 493 O O . ARG A 1 69 ? -17.067 5.672 19.895 1.00 83.75 69 ARG A O 1
ATOM 500 N N . LYS A 1 70 ? -17.050 5.326 17.666 1.00 82.00 70 LYS A N 1
ATOM 501 C CA . LYS A 1 70 ? -18.369 5.918 17.414 1.00 82.00 70 LYS A CA 1
ATOM 502 C C . LYS A 1 70 ? -19.491 5.126 18.085 1.00 82.00 70 LYS A C 1
ATOM 504 O O . LYS A 1 70 ? -20.425 5.743 18.562 1.00 82.00 70 LYS A O 1
ATOM 509 N N . ARG A 1 71 ? -19.393 3.793 18.146 1.00 84.19 71 ARG A N 1
ATOM 510 C CA . ARG A 1 71 ? -20.370 2.928 18.835 1.00 84.19 71 ARG A CA 1
ATOM 511 C C . ARG A 1 71 ? -20.270 2.955 20.362 1.00 84.19 71 ARG A C 1
ATOM 513 O O . ARG A 1 71 ? -21.235 2.596 21.020 1.00 84.19 71 ARG A O 1
ATOM 520 N N . ARG A 1 72 ? -19.102 3.290 20.923 1.00 80.94 72 ARG A N 1
ATOM 521 C CA . ARG A 1 72 ? -18.897 3.405 22.381 1.00 80.94 72 ARG A CA 1
ATOM 522 C C . ARG A 1 72 ? -19.218 4.797 22.943 1.00 80.94 72 ARG A C 1
ATOM 524 O O . ARG A 1 72 ? -19.160 4.957 24.158 1.00 80.94 72 ARG A O 1
ATOM 531 N N . ARG A 1 73 ? -19.469 5.787 22.083 1.00 60.75 73 ARG A N 1
ATOM 532 C CA . ARG A 1 73 ? -20.020 7.096 22.457 1.00 60.75 73 ARG A CA 1
ATOM 533 C C . ARG A 1 73 ? -21.532 7.061 22.344 1.00 60.75 73 ARG A C 1
ATOM 535 O O . ARG A 1 73 ? -22.154 7.763 23.162 1.00 60.75 73 ARG A O 1
#